Protein AF-A0AAU7WZR9-F1 (afdb_monomer)

Sequence (150 aa):
MNGFKVLSVSATAGTMLVDWGDMTLNHYIPQEILTTPDIDAVALAQVIESMRPAPAVALELPQALQAMVEPSSLGDDERLWRAAQLTTVTWLRDRHYDQLEMKVSTNLSEQQFNELLVYMQSLRDWPQSPHFPQTEHRPVAPSWLAEKTQ

Secondary structure (DSSP, 8-state):
--SSEEEEEETTTTEEEEE-SS-EEEEEPPHHHHHSTT--HHHHHHHHHHTPPPPP---PPPHHHHHT----THHHHHHHHHHHHHHHHHHHHHHHHHHHHTTPPPSS-HHHHHHHHHHHHHHHHGGGSTTTT-GGGSPPPPGGGGG---

Structure (mmCIF, N/CA/C/O backbone):
data_AF-A0AAU7WZR9-F1
#
_entry.id   AF-A0AAU7WZR9-F1
#
loop_
_atom_site.group_PDB
_atom_site.id
_atom_site.type_symbol
_atom_site.label_atom_id
_atom_site.label_alt_id
_atom_site.label_comp_id
_atom_site.label_asym_id
_atom_site.label_entity_id
_atom_site.label_seq_id
_atom_site.pdbx_PDB_ins_code
_atom_site.Cartn_x
_atom_site.Cartn_y
_atom_site.Cartn_z
_atom_site.occupancy
_atom_site.B_iso_or_equiv
_atom_site.auth_seq_id
_atom_site.auth_comp_id
_atom_site.auth_asym_id
_atom_site.auth_atom_id
_atom_site.pdbx_PDB_model_num
ATOM 1 N N . MET A 1 1 ? 16.393 22.339 -21.935 1.00 61.38 1 MET A N 1
ATOM 2 C CA . MET A 1 1 ? 16.106 21.103 -21.177 1.00 61.38 1 MET A CA 1
ATOM 3 C C . MET A 1 1 ? 15.256 20.230 -22.074 1.00 61.38 1 MET A C 1
ATOM 5 O O . MET A 1 1 ? 14.354 20.773 -22.701 1.00 61.38 1 MET A O 1
ATOM 9 N N . ASN A 1 2 ? 15.579 18.944 -22.195 1.00 78.31 2 ASN A N 1
ATOM 10 C CA . ASN A 1 2 ? 14.781 18.010 -22.994 1.00 78.31 2 ASN A CA 1
ATOM 11 C C . ASN A 1 2 ? 13.376 17.887 -22.386 1.00 78.31 2 ASN A C 1
ATOM 13 O O . ASN A 1 2 ? 13.211 18.081 -21.181 1.00 78.31 2 ASN A O 1
ATOM 17 N N . GLY A 1 3 ? 12.371 17.563 -23.200 1.00 87.94 3 GLY A N 1
ATOM 18 C CA . GLY A 1 3 ? 10.989 17.373 -22.741 1.00 87.94 3 GLY A CA 1
ATOM 19 C C . GLY A 1 3 ? 10.764 16.075 -21.955 1.00 87.94 3 GLY A C 1
ATOM 20 O O . GLY A 1 3 ? 9.622 15.659 -21.805 1.00 87.94 3 GLY A O 1
ATOM 21 N N . PHE A 1 4 ? 11.829 15.395 -21.535 1.00 94.62 4 PHE A N 1
ATOM 22 C CA . PHE A 1 4 ? 11.807 14.137 -20.795 1.00 94.62 4 PHE A CA 1
ATOM 23 C C . PHE A 1 4 ? 12.999 14.066 -19.835 1.00 94.62 4 PHE A C 1
ATOM 25 O O . PHE A 1 4 ? 13.974 14.818 -19.965 1.00 94.62 4 PHE A O 1
ATOM 32 N N . LYS A 1 5 ? 12.945 13.124 -18.893 1.00 95.94 5 LYS A N 1
ATOM 33 C CA . LYS A 1 5 ? 14.035 12.787 -17.973 1.00 95.94 5 LYS A CA 1
ATOM 34 C C . LYS A 1 5 ? 14.251 11.279 -17.957 1.00 95.94 5 LYS A C 1
ATOM 36 O O . LYS A 1 5 ? 13.316 10.518 -17.735 1.00 95.94 5 LYS A O 1
ATOM 41 N N . VAL A 1 6 ? 15.494 10.842 -18.138 1.00 95.44 6 VAL A N 1
ATOM 42 C CA . VAL A 1 6 ? 15.871 9.447 -17.874 1.00 95.44 6 VAL A CA 1
ATOM 43 C C . VAL A 1 6 ? 16.054 9.299 -16.367 1.00 95.44 6 VAL A C 1
ATOM 45 O O . VAL A 1 6 ? 16.923 9.945 -15.784 1.00 95.44 6 VAL A O 1
ATOM 48 N N . LEU A 1 7 ? 15.206 8.492 -15.734 1.00 93.94 7 LEU A N 1
ATOM 49 C CA . LEU A 1 7 ? 15.194 8.291 -14.285 1.00 93.94 7 LEU A CA 1
ATOM 50 C C . LEU A 1 7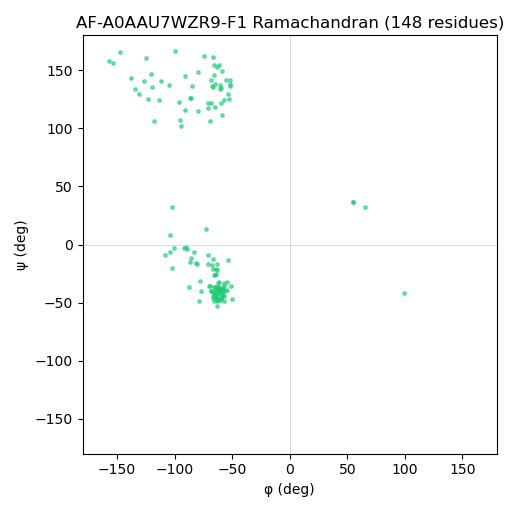 ? 16.145 7.174 -13.850 1.00 93.94 7 LEU A C 1
ATOM 52 O O . LEU A 1 7 ? 16.765 7.265 -12.793 1.00 93.94 7 LEU A O 1
ATOM 56 N N . SER A 1 8 ? 16.261 6.115 -14.652 1.00 94.31 8 SER A N 1
ATOM 57 C CA . SER A 1 8 ? 17.179 5.006 -14.389 1.00 94.31 8 SER A CA 1
ATOM 58 C C . SER A 1 8 ? 17.531 4.247 -15.667 1.00 94.31 8 SER A C 1
ATOM 60 O O . SER A 1 8 ? 16.797 4.288 -16.653 1.00 94.31 8 SER A O 1
ATOM 62 N N . VAL A 1 9 ? 18.664 3.544 -15.641 1.00 95.06 9 VAL A N 1
ATOM 63 C CA . VAL A 1 9 ? 19.124 2.651 -16.711 1.00 95.06 9 VAL A CA 1
ATOM 64 C C . VAL A 1 9 ? 19.604 1.350 -16.071 1.00 95.06 9 VAL A C 1
ATOM 66 O O . VAL A 1 9 ? 20.341 1.377 -15.086 1.00 95.06 9 VAL A O 1
ATOM 69 N N . SER A 1 10 ? 19.193 0.213 -16.624 1.00 93.31 10 SER A N 1
ATOM 70 C CA . SER A 1 10 ? 19.599 -1.124 -16.195 1.00 93.31 10 SER A CA 1
ATOM 71 C C . SER A 1 10 ? 20.337 -1.823 -17.327 1.00 93.31 10 SER A C 1
ATOM 73 O O . SER A 1 10 ? 19.725 -2.279 -18.291 1.00 93.31 10 SER A O 1
ATOM 75 N N . ALA A 1 11 ? 21.658 -1.948 -17.195 1.00 88.25 11 ALA A N 1
ATOM 76 C CA . ALA A 1 11 ? 22.472 -2.688 -18.157 1.00 88.25 11 ALA A CA 1
ATOM 77 C C . ALA A 1 11 ? 22.119 -4.185 -18.173 1.00 88.25 11 ALA A C 1
ATOM 79 O O . ALA A 1 11 ? 22.081 -4.799 -19.233 1.00 88.25 11 ALA A O 1
ATOM 80 N N . THR A 1 12 ? 21.803 -4.760 -17.009 1.00 90.56 12 THR A N 1
ATOM 81 C CA . THR A 1 12 ? 21.457 -6.184 -16.881 1.00 90.56 12 THR A CA 1
ATOM 82 C C . THR A 1 12 ? 20.121 -6.514 -17.540 1.00 90.56 12 THR A C 1
ATOM 84 O O . THR A 1 12 ? 19.993 -7.560 -18.167 1.00 90.56 12 THR A O 1
ATOM 87 N N . ALA A 1 13 ? 19.123 -5.635 -17.401 1.00 87.88 13 ALA A N 1
ATOM 88 C CA . ALA A 1 13 ? 17.817 -5.830 -18.029 1.00 87.88 13 ALA A CA 1
ATOM 89 C C . ALA A 1 13 ? 17.762 -5.286 -19.467 1.00 87.88 13 ALA A C 1
ATOM 91 O O . ALA A 1 13 ? 16.831 -5.605 -20.202 1.00 87.88 13 ALA A O 1
ATOM 92 N N . GLY A 1 14 ? 18.730 -4.453 -19.865 1.00 93.56 14 GLY A N 1
ATOM 93 C CA . GLY A 1 14 ? 18.707 -3.742 -21.142 1.00 93.56 14 GLY A CA 1
ATOM 94 C C . GLY A 1 14 ? 17.561 -2.732 -21.233 1.00 93.56 14 GLY A C 1
ATOM 95 O O . GLY A 1 14 ? 17.014 -2.532 -22.317 1.00 93.56 14 GLY A O 1
ATOM 96 N N . THR A 1 15 ? 17.166 -2.125 -20.110 1.00 96.31 15 THR A N 1
ATOM 97 C CA . THR A 1 15 ? 16.027 -1.197 -20.042 1.00 96.31 15 THR A CA 1
ATOM 98 C C . THR A 1 15 ? 16.406 0.159 -19.459 1.00 96.31 15 THR A C 1
ATOM 100 O O . THR A 1 15 ? 17.415 0.305 -18.769 1.00 96.31 15 THR A O 1
ATOM 103 N N . MET A 1 16 ? 15.577 1.164 -19.713 1.00 96.31 16 MET A N 1
ATOM 104 C CA . MET A 1 16 ? 15.646 2.478 -19.091 1.00 96.31 16 MET A CA 1
ATOM 105 C C . MET A 1 16 ? 14.253 2.974 -18.716 1.00 96.31 16 MET A C 1
ATOM 107 O O . MET A 1 16 ? 13.284 2.759 -19.442 1.00 96.31 16 MET A O 1
ATOM 111 N N . LEU A 1 17 ? 14.160 3.666 -17.586 1.00 96.75 17 LEU A N 1
ATOM 112 C CA . LEU A 1 17 ? 12.935 4.311 -17.136 1.00 96.75 17 LEU A CA 1
ATOM 113 C C . LEU A 1 17 ? 12.960 5.778 -17.563 1.00 96.75 17 LEU A C 1
ATOM 115 O O . LEU A 1 17 ? 13.885 6.508 -17.199 1.00 96.75 17 LEU A O 1
ATOM 119 N N . VAL A 1 18 ? 11.951 6.211 -18.317 1.00 96.56 18 VAL A N 1
ATOM 120 C CA . VAL A 1 18 ? 11.866 7.572 -18.859 1.00 96.56 18 VAL A CA 1
ATOM 121 C C . VAL A 1 18 ? 10.571 8.235 -18.407 1.00 96.56 18 VAL A C 1
ATOM 123 O O . VAL A 1 18 ? 9.484 7.699 -18.619 1.00 96.56 18 VAL A O 1
ATOM 126 N N . ASP A 1 19 ? 10.707 9.403 -17.789 1.00 95.56 19 ASP A N 1
A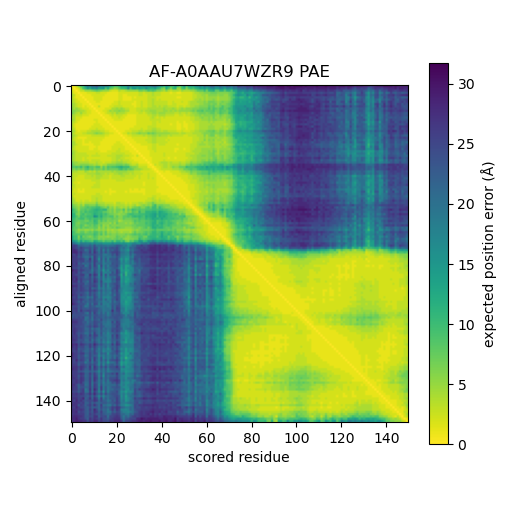TOM 127 C CA . ASP A 1 19 ? 9.624 10.325 -17.454 1.00 95.56 19 ASP A CA 1
ATOM 128 C C . ASP A 1 19 ? 9.428 11.312 -18.610 1.00 95.56 19 ASP A C 1
ATOM 130 O O . ASP A 1 19 ? 10.324 12.100 -18.926 1.00 95.56 19 ASP A O 1
ATOM 134 N N . TRP A 1 20 ? 8.263 11.247 -19.250 1.00 94.00 20 TRP A N 1
ATOM 135 C CA . TRP A 1 20 ? 7.863 12.085 -20.383 1.00 94.00 20 TRP A CA 1
ATOM 136 C C . TRP A 1 20 ? 7.157 13.381 -19.961 1.00 94.00 20 TRP A C 1
ATOM 138 O O . TRP A 1 20 ? 6.846 14.207 -20.822 1.00 94.00 20 TRP A O 1
ATOM 148 N N . GLY A 1 21 ? 6.941 13.577 -18.655 1.00 90.69 21 GLY A N 1
ATOM 149 C CA . GLY A 1 21 ? 6.229 14.698 -18.044 1.00 90.69 21 GLY A CA 1
ATOM 150 C C . GLY A 1 21 ? 4.780 14.370 -17.677 1.00 90.69 21 GLY A C 1
ATOM 151 O O . GLY A 1 21 ? 4.323 14.750 -16.602 1.00 90.69 21 GLY A O 1
ATOM 152 N N . ASP A 1 22 ? 4.065 13.659 -18.546 1.00 87.12 22 ASP A N 1
ATOM 153 C CA . ASP A 1 22 ? 2.680 13.203 -18.356 1.00 87.12 22 ASP A CA 1
ATOM 154 C C . ASP A 1 22 ? 2.580 11.720 -17.967 1.00 87.12 22 ASP A C 1
ATOM 156 O O . ASP A 1 22 ? 1.574 11.287 -17.403 1.00 87.12 22 ASP A O 1
ATOM 160 N N . MET A 1 23 ? 3.628 10.942 -18.238 1.00 88.75 23 MET A N 1
ATOM 161 C CA . MET A 1 23 ? 3.731 9.540 -17.859 1.00 88.75 23 MET A CA 1
ATOM 162 C C . MET A 1 23 ? 5.183 9.095 -17.696 1.00 88.75 23 MET A C 1
ATOM 164 O O . MET A 1 23 ? 6.096 9.627 -18.328 1.00 88.75 23 MET A O 1
ATOM 168 N N . THR A 1 24 ? 5.375 8.038 -16.911 1.00 93.31 24 THR A N 1
ATOM 169 C CA . THR A 1 24 ? 6.667 7.367 -16.753 1.00 93.31 24 THR A CA 1
ATOM 170 C C . THR A 1 24 ? 6.575 5.968 -17.332 1.00 93.31 24 THR A C 1
ATOM 172 O O . THR A 1 24 ? 5.721 5.183 -16.923 1.00 93.31 24 THR A O 1
ATOM 175 N N . LEU A 1 25 ? 7.463 5.644 -18.269 1.00 92.69 25 LEU A N 1
ATOM 176 C CA . LEU A 1 25 ? 7.460 4.365 -18.973 1.00 92.69 25 LEU A CA 1
ATOM 177 C C . LEU A 1 25 ? 8.821 3.682 -18.896 1.00 92.69 25 LEU A C 1
ATOM 179 O O . LEU A 1 25 ? 9.866 4.324 -19.013 1.00 92.69 25 LEU A O 1
ATOM 183 N N . ASN A 1 26 ? 8.791 2.361 -18.724 1.00 94.75 26 ASN A N 1
ATOM 184 C CA . ASN A 1 26 ? 9.967 1.517 -18.881 1.00 94.75 26 ASN A CA 1
ATOM 185 C C . ASN A 1 26 ? 10.118 1.148 -20.360 1.00 94.75 26 ASN A C 1
ATOM 187 O O . ASN A 1 26 ? 9.189 0.614 -20.964 1.00 94.75 26 ASN A O 1
ATOM 191 N N . HIS A 1 27 ? 11.288 1.419 -20.919 1.00 94.31 27 HIS A N 1
ATOM 192 C CA . HIS A 1 27 ? 11.630 1.185 -22.317 1.00 94.31 27 HIS A CA 1
ATOM 193 C C . HIS A 1 27 ? 12.812 0.233 -22.408 1.00 94.31 27 HIS A C 1
ATOM 195 O O . HIS A 1 27 ? 13.716 0.279 -21.576 1.00 94.31 27 HIS A O 1
ATOM 201 N N . TYR A 1 28 ? 12.861 -0.598 -23.446 1.00 96.19 28 TYR A N 1
ATOM 202 C CA . TYR A 1 28 ? 14.128 -1.221 -23.824 1.00 96.19 28 TYR A CA 1
ATOM 203 C C . TYR A 1 28 ? 15.094 -0.149 -24.315 1.00 96.19 28 TYR A C 1
ATOM 205 O O . TYR A 1 28 ? 14.674 0.818 -24.947 1.00 96.19 28 TYR A O 1
ATOM 213 N N . ILE A 1 29 ? 16.387 -0.319 -24.045 1.00 95.50 29 ILE A N 1
ATOM 214 C CA . ILE A 1 29 ? 17.400 0.593 -24.574 1.00 95.50 29 ILE A CA 1
ATOM 215 C C . ILE A 1 29 ? 17.519 0.349 -26.089 1.00 95.50 29 ILE A C 1
ATOM 217 O O . ILE A 1 29 ? 17.814 -0.781 -26.491 1.00 95.50 29 ILE A O 1
ATOM 221 N N . PRO A 1 30 ? 17.296 1.369 -26.941 1.00 95.06 30 PRO A N 1
ATOM 222 C CA . PRO A 1 30 ? 17.454 1.264 -28.385 1.00 95.06 30 PRO A CA 1
ATOM 223 C C . PRO A 1 30 ? 18.813 0.702 -28.783 1.00 95.06 30 PRO A C 1
ATOM 225 O O . PRO A 1 30 ? 19.848 1.135 -28.276 1.00 95.06 30 PRO A O 1
ATOM 228 N N . GLN A 1 31 ? 18.811 -0.215 -29.752 1.00 92.56 31 GLN A N 1
ATOM 229 C CA . GLN A 1 31 ? 20.046 -0.793 -30.287 1.00 92.56 31 GLN A CA 1
ATOM 230 C C . GLN A 1 31 ? 20.987 0.283 -30.827 1.00 92.56 31 GLN A C 1
ATOM 232 O O . GLN A 1 31 ? 22.183 0.189 -30.602 1.00 92.56 31 GLN A O 1
ATOM 237 N N . GLU A 1 32 ? 20.456 1.347 -31.434 1.00 92.88 32 GLU A N 1
ATOM 238 C CA . GLU A 1 32 ? 21.248 2.486 -31.908 1.00 92.88 32 GLU A CA 1
ATOM 239 C C . GLU A 1 32 ? 22.119 3.103 -30.805 1.00 92.88 32 GLU A C 1
ATOM 241 O O . GLU A 1 32 ? 23.284 3.401 -31.047 1.00 92.88 32 GLU A O 1
ATOM 246 N N . ILE A 1 33 ? 21.607 3.212 -29.576 1.00 92.62 33 ILE A N 1
ATOM 247 C CA . ILE A 1 33 ? 22.381 3.711 -28.430 1.00 92.62 33 ILE A CA 1
ATOM 248 C C . ILE A 1 33 ? 23.452 2.696 -28.014 1.00 92.62 33 ILE A C 1
ATOM 250 O O . ILE A 1 33 ? 24.543 3.079 -27.605 1.00 92.62 33 ILE A O 1
ATOM 254 N N . LEU A 1 34 ? 23.153 1.400 -28.118 1.00 90.12 34 LEU A N 1
ATOM 255 C CA . LEU A 1 34 ? 24.053 0.323 -27.698 1.00 90.12 34 LEU A CA 1
A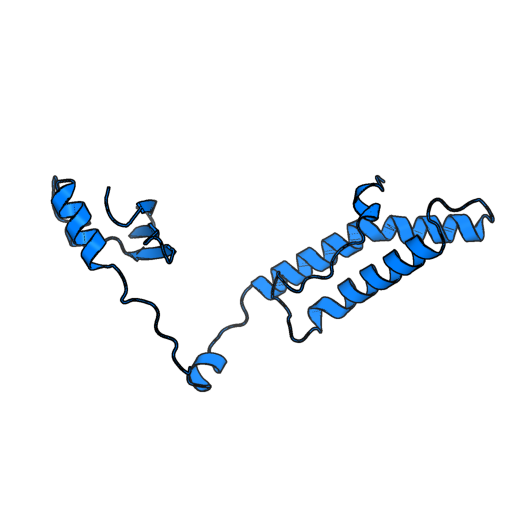TOM 256 C C . LEU A 1 34 ? 25.179 0.049 -28.703 1.00 90.12 34 LEU A C 1
ATOM 258 O O . LEU A 1 34 ? 26.259 -0.381 -28.307 1.00 90.12 34 LEU A O 1
ATOM 262 N N . THR A 1 35 ? 24.930 0.258 -29.996 1.00 90.88 35 THR A N 1
ATOM 263 C CA . THR A 1 35 ? 25.857 -0.099 -31.078 1.00 90.88 35 THR A CA 1
ATOM 264 C C . THR A 1 35 ? 26.599 1.096 -31.664 1.00 90.88 35 THR A C 1
ATOM 266 O O . THR A 1 35 ? 27.477 0.898 -32.502 1.00 90.88 35 THR A O 1
ATOM 269 N N . THR A 1 36 ? 26.262 2.320 -31.251 1.00 90.56 36 THR A N 1
ATOM 270 C CA . THR A 1 36 ? 26.940 3.540 -31.706 1.00 90.56 36 THR A CA 1
ATOM 271 C C . THR A 1 36 ? 28.020 3.939 -30.702 1.00 90.56 36 THR A C 1
ATOM 273 O O . THR A 1 36 ? 27.687 4.410 -29.611 1.00 90.56 36 THR A O 1
ATOM 276 N N . PRO A 1 37 ? 29.313 3.763 -31.029 1.00 82.44 37 PRO A N 1
ATOM 277 C CA . PRO A 1 37 ? 30.386 4.253 -30.175 1.00 82.44 37 PRO A CA 1
ATOM 278 C C . PRO A 1 37 ? 30.355 5.786 -30.119 1.00 82.44 37 PRO A C 1
ATOM 280 O O . PRO A 1 37 ? 30.139 6.439 -31.138 1.00 82.44 37 PRO A O 1
ATOM 283 N N . ASP A 1 38 ? 30.568 6.342 -28.926 1.00 90.56 38 ASP A N 1
ATOM 284 C CA . ASP A 1 38 ? 30.667 7.786 -28.672 1.00 90.56 38 ASP A CA 1
ATOM 285 C C . ASP A 1 38 ? 29.464 8.623 -29.152 1.00 90.56 38 ASP A C 1
ATOM 287 O O . ASP A 1 38 ? 29.629 9.760 -29.598 1.00 90.56 38 ASP A O 1
ATOM 291 N N . ILE A 1 39 ? 28.240 8.083 -29.045 1.00 92.19 39 ILE A N 1
ATOM 292 C CA . ILE A 1 39 ? 27.013 8.840 -29.332 1.00 92.19 39 ILE A CA 1
ATOM 293 C C . ILE A 1 39 ? 26.982 10.149 -28.528 1.00 92.19 39 ILE A C 1
ATOM 295 O O . ILE A 1 39 ? 27.115 10.157 -27.300 1.00 92.19 39 ILE A O 1
ATOM 299 N N . ASP A 1 40 ? 26.814 11.276 -29.220 1.00 94.06 40 ASP A N 1
ATOM 300 C CA . ASP A 1 40 ? 26.756 12.573 -28.557 1.00 94.06 40 ASP A CA 1
ATOM 301 C C . ASP A 1 40 ? 25.414 12.789 -27.833 1.00 94.06 40 ASP A C 1
ATOM 303 O O . ASP A 1 40 ? 24.408 12.119 -28.082 1.00 94.06 40 ASP A O 1
ATOM 307 N N . ALA A 1 41 ? 25.388 13.752 -26.910 1.00 90.25 41 ALA A N 1
ATOM 308 C CA . ALA A 1 41 ? 24.212 14.023 -26.085 1.00 90.25 41 ALA A CA 1
ATOM 309 C C . ALA A 1 41 ? 22.981 14.496 -26.885 1.00 90.25 41 ALA A C 1
ATOM 311 O O . ALA A 1 41 ? 21.855 14.323 -26.416 1.00 90.25 41 ALA A O 1
ATOM 312 N N . VAL A 1 42 ? 23.171 15.098 -28.063 1.00 92.81 42 VAL A N 1
ATOM 313 C CA . VAL A 1 42 ? 22.077 15.590 -28.912 1.00 92.81 42 VAL A CA 1
ATOM 314 C C . VAL A 1 42 ? 21.457 14.427 -29.677 1.00 92.81 42 VAL A C 1
ATOM 316 O O . VAL A 1 42 ? 20.239 14.260 -29.630 1.00 92.81 42 VAL A O 1
ATOM 319 N N . ALA A 1 43 ? 22.282 13.595 -30.312 1.00 93.12 43 ALA A N 1
ATOM 320 C CA . ALA A 1 43 ? 21.861 12.377 -30.990 1.00 93.12 43 ALA A CA 1
ATOM 321 C C . ALA A 1 43 ? 21.171 11.419 -30.009 1.00 93.12 43 ALA A C 1
ATOM 323 O O . ALA A 1 43 ? 20.063 10.955 -30.269 1.00 93.12 43 ALA A O 1
ATOM 324 N N . LEU A 1 44 ? 21.750 11.216 -28.820 1.00 94.31 44 LEU A N 1
ATOM 325 C CA . LEU A 1 44 ? 21.138 10.418 -27.757 1.00 94.31 44 LEU A CA 1
ATOM 326 C C . LEU A 1 44 ? 19.749 10.951 -27.370 1.00 94.31 44 LEU A C 1
ATOM 328 O O . LEU A 1 44 ? 18.799 10.180 -27.231 1.00 94.31 44 LEU A O 1
ATOM 332 N N . ALA A 1 45 ? 19.613 12.271 -27.216 1.00 94.94 45 ALA A N 1
ATOM 333 C CA . ALA A 1 45 ? 18.336 12.887 -26.878 1.00 94.94 45 ALA A CA 1
ATOM 334 C C . ALA A 1 45 ? 17.292 12.738 -27.992 1.00 94.94 45 ALA A C 1
ATOM 336 O O . ALA A 1 45 ? 16.120 12.542 -27.685 1.00 94.94 45 ALA A O 1
ATOM 337 N N . GLN A 1 46 ? 17.702 12.801 -29.261 1.00 94.62 46 GLN A N 1
ATOM 338 C CA . GLN A 1 46 ? 16.819 12.593 -30.412 1.00 94.62 46 GLN A CA 1
ATOM 339 C C . GLN A 1 46 ? 16.311 11.154 -30.489 1.00 94.62 46 GLN A C 1
ATOM 341 O O . GLN A 1 46 ? 15.113 10.943 -30.681 1.00 94.62 46 GLN A O 1
ATOM 346 N N . VAL A 1 47 ? 17.198 10.174 -30.285 1.00 95.38 47 VAL A N 1
ATOM 347 C CA . VAL A 1 47 ? 16.810 8.759 -30.243 1.00 95.38 47 VAL A CA 1
ATOM 348 C C . VAL A 1 47 ? 15.803 8.530 -29.123 1.00 95.38 47 VAL A C 1
ATOM 350 O O . VAL A 1 47 ? 14.773 7.900 -29.353 1.00 95.38 47 VAL A O 1
ATOM 353 N N . ILE A 1 48 ? 16.046 9.089 -27.932 1.00 95.50 48 ILE A N 1
ATOM 354 C CA . ILE A 1 48 ? 15.094 8.955 -26.830 1.00 95.50 48 ILE A CA 1
ATOM 355 C C . ILE A 1 48 ? 13.771 9.630 -27.190 1.00 95.50 48 ILE A C 1
ATOM 357 O O . ILE A 1 48 ? 12.752 8.956 -27.169 1.00 95.50 48 ILE A O 1
ATOM 361 N N . GLU A 1 49 ? 13.771 10.893 -27.613 1.00 94.94 49 GLU A N 1
ATOM 362 C CA . GLU A 1 49 ? 12.551 11.628 -27.979 1.00 94.94 49 GLU A CA 1
ATOM 363 C C . GLU A 1 49 ? 11.705 10.903 -29.045 1.00 94.94 49 GLU A C 1
ATOM 365 O O . GLU A 1 49 ? 10.479 10.953 -28.983 1.00 94.94 49 GLU A O 1
ATOM 370 N N . SER A 1 50 ? 12.326 10.160 -29.968 1.00 93.75 50 SER A N 1
ATOM 371 C CA . SER A 1 50 ? 11.610 9.351 -30.967 1.00 93.75 50 SER A CA 1
ATOM 372 C C . SER A 1 50 ? 10.768 8.207 -30.376 1.00 93.75 50 SER A C 1
ATOM 374 O O . SER A 1 50 ? 9.825 7.748 -31.018 1.00 93.75 50 SER A O 1
ATOM 376 N N . MET A 1 51 ? 11.072 7.767 -29.149 1.00 94.31 51 MET A N 1
ATOM 377 C CA . MET A 1 51 ? 10.297 6.763 -28.414 1.00 94.31 51 MET A CA 1
ATOM 378 C C . MET A 1 51 ? 9.087 7.350 -27.681 1.00 94.31 51 MET A C 1
ATOM 380 O O . MET A 1 51 ? 8.322 6.587 -27.082 1.00 94.31 51 MET A O 1
ATOM 384 N N . ARG A 1 52 ? 8.921 8.682 -27.660 1.00 93.12 52 ARG A N 1
ATOM 385 C CA . ARG A 1 52 ? 7.817 9.319 -26.938 1.00 93.12 52 ARG A CA 1
ATOM 386 C C . ARG A 1 52 ? 6.486 8.753 -27.454 1.00 93.12 52 ARG A C 1
ATOM 388 O O . ARG A 1 52 ? 6.219 8.824 -28.656 1.00 93.12 52 ARG A O 1
ATOM 395 N N . PRO A 1 53 ? 5.635 8.206 -26.572 1.00 89.19 53 PRO A N 1
ATOM 396 C CA . PRO A 1 53 ? 4.337 7.698 -26.981 1.00 89.19 53 PRO A CA 1
ATOM 397 C C . PRO A 1 53 ? 3.447 8.841 -27.478 1.00 89.19 53 PRO A C 1
ATOM 399 O O . PRO A 1 53 ? 3.585 9.995 -27.066 1.00 89.19 53 PRO A O 1
ATOM 402 N N 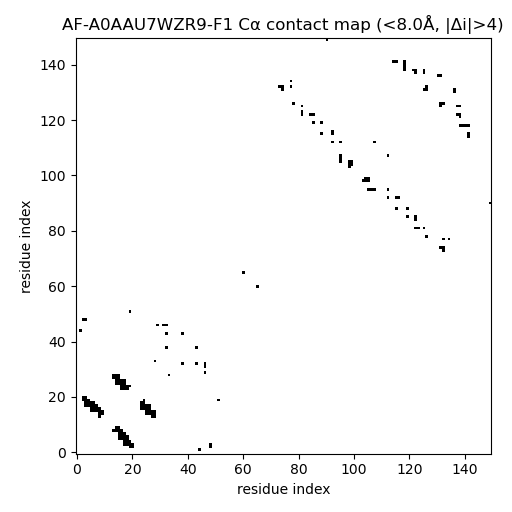. ALA A 1 54 ? 2.493 8.509 -28.348 1.00 86.12 54 ALA A N 1
ATOM 403 C CA . ALA A 1 54 ? 1.428 9.443 -28.680 1.00 86.12 54 ALA A CA 1
ATOM 404 C C . ALA A 1 54 ? 0.659 9.835 -27.399 1.00 86.12 54 ALA A C 1
ATOM 406 O O . ALA A 1 54 ? 0.553 9.011 -26.484 1.00 86.12 54 ALA A O 1
ATOM 407 N N . PRO A 1 55 ? 0.105 11.059 -27.328 1.00 81.81 55 PRO A N 1
ATOM 408 C CA . PRO A 1 55 ? -0.683 11.492 -26.181 1.00 81.81 55 PRO A CA 1
ATOM 409 C C . PRO A 1 55 ? -1.781 10.482 -25.853 1.00 81.81 55 PRO A C 1
ATOM 411 O O . PRO A 1 55 ? -2.409 9.930 -26.761 1.00 81.81 55 PRO A O 1
ATOM 414 N N . ALA A 1 56 ? -2.028 10.257 -24.564 1.00 76.31 56 ALA A N 1
ATOM 415 C CA . ALA A 1 56 ? -3.083 9.352 -24.137 1.00 76.31 56 ALA A CA 1
ATOM 416 C C . ALA A 1 56 ? -4.440 9.837 -24.675 1.00 76.31 56 ALA A C 1
ATOM 418 O O . ALA A 1 56 ? -4.877 10.955 -24.400 1.00 76.31 56 ALA A O 1
ATOM 419 N N . VAL A 1 57 ? -5.112 8.981 -25.441 1.00 80.62 57 VAL A N 1
ATOM 420 C CA . VAL A 1 57 ? -6.486 9.202 -25.900 1.00 80.62 57 VAL A CA 1
ATOM 421 C C . VAL A 1 57 ? -7.398 8.298 -25.080 1.00 80.62 57 VAL A C 1
ATOM 423 O O . VAL A 1 57 ? -7.071 7.135 -24.847 1.00 80.62 57 VAL A O 1
ATOM 426 N N . ALA A 1 58 ? -8.542 8.819 -24.634 1.00 77.81 58 ALA A N 1
ATOM 427 C CA . ALA A 1 58 ? -9.561 7.992 -24.001 1.00 77.81 58 ALA A CA 1
ATOM 428 C C . ALA A 1 58 ? -10.108 6.992 -25.031 1.00 77.81 58 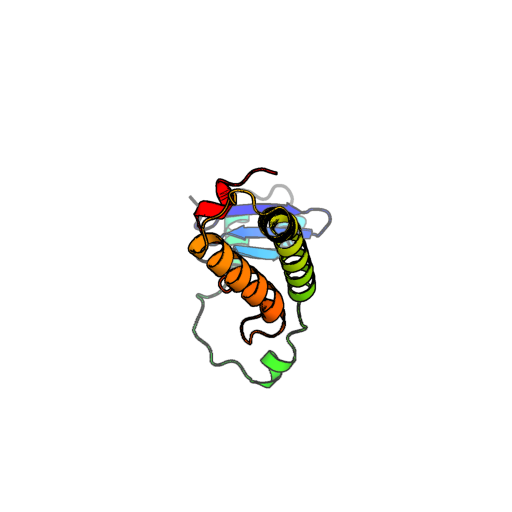ALA A C 1
ATOM 430 O O . ALA A 1 58 ? -10.664 7.391 -26.054 1.00 77.81 58 ALA A O 1
ATOM 431 N N . LEU A 1 59 ? -9.928 5.699 -24.764 1.00 79.38 59 LEU A N 1
ATOM 432 C CA . LEU A 1 59 ? -10.390 4.610 -25.619 1.00 79.38 59 LEU A CA 1
ATOM 433 C C . LEU A 1 59 ? -11.367 3.735 -24.837 1.00 79.38 59 LEU A C 1
ATOM 435 O O . LEU A 1 59 ? -11.098 3.364 -23.694 1.00 79.38 59 LEU A O 1
ATOM 439 N N . GLU A 1 60 ? -12.483 3.368 -25.464 1.00 84.69 60 GLU A N 1
ATOM 440 C CA . GLU A 1 60 ? -13.331 2.295 -24.946 1.00 84.69 60 GLU A CA 1
ATOM 441 C C . GLU A 1 60 ? -12.607 0.957 -25.142 1.00 84.69 60 GLU A C 1
ATOM 443 O O . GLU A 1 60 ? -12.287 0.560 -26.264 1.00 84.69 60 GLU A O 1
ATOM 448 N N . LEU A 1 61 ? -12.298 0.276 -24.037 1.00 84.69 61 LEU A N 1
ATOM 449 C CA . LEU A 1 61 ? -11.535 -0.970 -24.071 1.00 84.69 61 LEU A CA 1
ATOM 450 C C . LEU A 1 61 ? -12.452 -2.176 -24.335 1.00 84.69 61 LEU A C 1
ATOM 452 O O . LEU A 1 61 ? -13.490 -2.300 -23.679 1.00 84.69 61 LEU A O 1
ATOM 456 N N . PRO A 1 62 ? -12.063 -3.122 -25.212 1.00 92.00 62 PRO A N 1
ATOM 457 C CA . PRO A 1 62 ? -12.807 -4.362 -25.400 1.00 92.00 62 PRO A CA 1
ATOM 458 C C . PRO A 1 62 ? -12.883 -5.189 -24.110 1.00 92.00 62 PRO A C 1
ATOM 460 O O . PRO A 1 62 ? -11.870 -5.408 -23.444 1.00 92.00 62 PRO A O 1
ATOM 463 N N . GLN A 1 63 ? -14.058 -5.748 -23.810 1.00 82.50 63 GLN A N 1
ATOM 464 C CA . GLN A 1 63 ? -14.262 -6.611 -22.637 1.00 82.50 63 GLN A CA 1
ATOM 465 C C . GLN A 1 63 ? -13.309 -7.822 -22.618 1.00 82.50 63 GLN A C 1
ATOM 467 O O . GLN A 1 63 ? -12.861 -8.242 -21.555 1.00 82.50 63 GLN A O 1
ATOM 472 N N . ALA A 1 64 ? -12.947 -8.356 -23.790 1.00 89.00 64 ALA A N 1
ATOM 473 C CA . ALA A 1 64 ? -11.994 -9.461 -23.904 1.00 89.00 64 ALA A CA 1
ATOM 474 C C . ALA A 1 64 ? -10.605 -9.109 -23.345 1.00 89.00 64 ALA A C 1
ATOM 476 O O . ALA A 1 64 ? -10.000 -9.934 -22.672 1.00 89.00 64 ALA A O 1
ATOM 477 N N . LEU A 1 65 ? -10.122 -7.880 -23.567 1.00 83.06 65 LEU A N 1
ATOM 478 C CA . LEU A 1 65 ? -8.846 -7.423 -23.012 1.00 83.06 65 LEU A CA 1
ATOM 479 C C . LEU A 1 65 ? -8.932 -7.275 -21.488 1.00 83.06 65 LEU A C 1
ATOM 481 O O . LEU A 1 65 ? -8.009 -7.662 -20.781 1.00 83.06 65 LEU A O 1
ATOM 485 N N . GLN A 1 66 ? -10.059 -6.768 -20.978 1.00 77.81 66 GLN A N 1
ATOM 486 C CA . GLN A 1 66 ? -10.294 -6.650 -19.534 1.00 77.81 66 GLN A CA 1
ATOM 487 C C . GLN A 1 66 ? -10.294 -8.021 -18.843 1.00 77.81 66 GLN A C 1
ATOM 489 O O . GLN A 1 66 ? -9.774 -8.153 -17.742 1.00 77.81 66 GLN A O 1
ATOM 494 N N . ALA A 1 67 ? -10.820 -9.054 -19.507 1.00 79.50 67 ALA A N 1
ATOM 495 C CA . ALA A 1 67 ? -10.833 -10.422 -18.993 1.00 79.50 67 ALA A CA 1
ATOM 496 C C . ALA A 1 67 ? -9.446 -11.100 -18.971 1.00 79.50 67 ALA A C 1
ATOM 498 O O . ALA A 1 67 ? -9.286 -12.112 -18.297 1.00 79.50 67 ALA A O 1
ATOM 499 N N . MET A 1 68 ? -8.457 -10.566 -19.699 1.00 78.50 68 MET A N 1
ATOM 500 C CA . MET A 1 68 ? -7.073 -11.069 -19.721 1.00 78.50 68 MET A CA 1
ATOM 501 C C . MET A 1 68 ? -6.182 -10.438 -18.643 1.00 78.50 68 MET A C 1
ATOM 503 O O . MET A 1 68 ? -5.012 -10.800 -18.531 1.00 78.50 68 MET A O 1
ATOM 507 N N . VAL A 1 69 ? -6.697 -9.472 -17.879 1.00 78.06 69 VAL A N 1
ATOM 5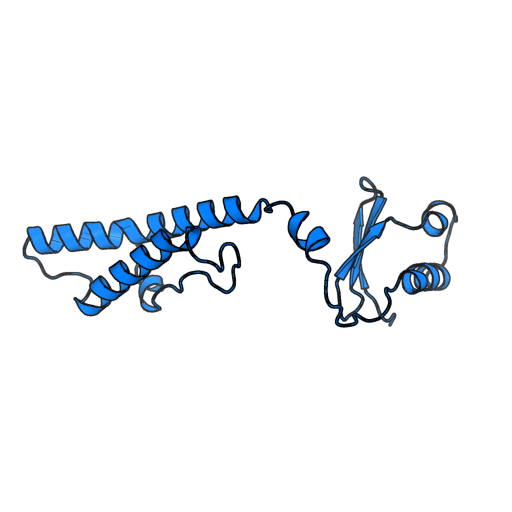08 C CA . VAL A 1 69 ? -5.955 -8.874 -16.769 1.00 78.06 69 VAL A CA 1
ATOM 509 C C . VAL A 1 69 ? -5.820 -9.922 -15.670 1.00 78.06 69 VAL A C 1
ATOM 511 O O . VAL A 1 69 ? -6.784 -10.239 -14.975 1.00 78.06 69 VAL A O 1
ATOM 514 N N . GLU A 1 70 ? -4.614 -10.463 -15.521 1.00 70.62 70 GLU A N 1
ATOM 515 C CA . GLU A 1 70 ? -4.278 -11.334 -14.398 1.00 70.62 70 GLU A CA 1
ATOM 516 C C . GLU A 1 70 ? -4.478 -10.566 -13.081 1.00 70.62 70 GLU A C 1
ATOM 518 O O . GLU A 1 70 ? -4.043 -9.409 -12.982 1.00 70.62 70 GLU A O 1
ATOM 523 N N . PRO A 1 71 ? -5.113 -11.170 -12.057 1.00 59.25 71 PRO A N 1
ATOM 524 C CA . PRO A 1 71 ? -5.164 -10.570 -10.737 1.00 59.25 71 PRO A CA 1
ATOM 525 C C . PRO A 1 71 ? -3.726 -10.385 -10.252 1.00 59.25 71 PRO A C 1
ATOM 527 O O . PRO A 1 71 ? -2.983 -11.337 -10.022 1.00 59.25 71 PRO A O 1
ATOM 530 N N . SER A 1 72 ? -3.318 -9.129 -10.159 1.00 60.00 72 SER A N 1
ATOM 531 C CA . SER A 1 72 ? -1.979 -8.739 -9.752 1.00 60.00 72 SER A CA 1
ATOM 532 C C . SER A 1 72 ? -1.670 -9.219 -8.327 1.00 60.00 72 SER A C 1
ATOM 534 O O . SER A 1 72 ? -2.565 -9.347 -7.487 1.00 60.00 72 SER A O 1
ATOM 536 N N . SER A 1 73 ? -0.379 -9.408 -8.014 1.00 62.47 73 SER A N 1
ATOM 537 C CA . SER A 1 73 ? 0.118 -9.676 -6.648 1.00 62.47 73 SER A CA 1
ATOM 538 C C . SER A 1 73 ? -0.327 -8.629 -5.616 1.00 62.47 73 SER A C 1
ATOM 540 O O . SER A 1 73 ? -0.263 -8.881 -4.417 1.00 62.47 73 SER A O 1
ATOM 542 N N . LEU A 1 74 ? -0.847 -7.486 -6.079 1.00 67.88 74 LEU A N 1
ATOM 543 C CA . LEU A 1 74 ? -1.479 -6.445 -5.270 1.00 67.88 74 LEU A CA 1
ATOM 544 C C . LEU A 1 74 ? -2.557 -7.014 -4.339 1.00 67.88 74 LEU A C 1
ATOM 546 O O . LEU A 1 74 ? -2.687 -6.559 -3.210 1.00 67.88 74 LEU A O 1
ATOM 550 N N . GLY A 1 75 ? -3.306 -8.038 -4.764 1.00 78.69 75 GLY A N 1
ATOM 551 C CA . GLY A 1 75 ? -4.284 -8.685 -3.888 1.00 78.69 75 GLY A CA 1
ATOM 552 C C . GLY A 1 75 ? -3.653 -9.360 -2.664 1.00 78.69 75 GLY A C 1
ATOM 553 O O . GLY A 1 75 ? -4.219 -9.328 -1.572 1.00 78.69 75 GLY A O 1
ATOM 554 N N . ASP A 1 76 ? -2.472 -9.952 -2.807 1.00 83.25 76 ASP A N 1
ATOM 555 C CA . ASP A 1 76 ? -1.767 -10.563 -1.680 1.00 83.25 76 ASP A CA 1
ATOM 556 C C . ASP A 1 76 ? -1.103 -9.507 -0.794 1.00 83.25 76 ASP A C 1
ATOM 558 O O . ASP A 1 76 ? -1.219 -9.584 0.433 1.00 83.25 76 ASP A O 1
ATOM 562 N N . ASP A 1 77 ? -0.525 -8.468 -1.399 1.00 87.12 77 ASP A N 1
ATOM 563 C CA . ASP A 1 77 ? 0.049 -7.329 -0.679 1.00 87.12 77 ASP A CA 1
ATOM 564 C C . ASP A 1 77 ? -1.012 -6.600 0.169 1.00 87.12 77 ASP A C 1
ATOM 566 O O . ASP A 1 77 ? -0.779 -6.299 1.343 1.00 87.12 77 ASP A O 1
ATOM 570 N N . GLU A 1 78 ? -2.223 -6.395 -0.359 1.00 91.69 78 GLU A N 1
ATOM 571 C CA . GLU A 1 78 ? -3.325 -5.781 0.391 1.00 91.69 78 GLU A CA 1
ATOM 572 C C . GLU A 1 78 ? -3.864 -6.679 1.507 1.00 91.69 78 GLU A C 1
ATOM 574 O O . GLU A 1 78 ? -4.232 -6.191 2.581 1.00 91.69 78 GLU A O 1
ATOM 579 N N . ARG A 1 79 ? -3.903 -8.001 1.293 1.00 92.25 79 ARG A N 1
ATOM 580 C CA . ARG A 1 79 ? -4.266 -8.958 2.349 1.00 92.25 79 ARG A CA 1
ATOM 581 C C . ARG A 1 79 ? -3.255 -8.919 3.495 1.00 92.25 79 ARG A C 1
ATOM 583 O O . ARG A 1 79 ? -3.667 -8.926 4.659 1.00 92.25 79 ARG A O 1
ATOM 590 N N . LEU A 1 80 ? -1.962 -8.830 3.179 1.00 92.69 80 LEU A N 1
ATOM 591 C CA . LEU A 1 80 ? -0.888 -8.672 4.161 1.00 92.69 80 LEU A CA 1
ATOM 592 C C . LEU A 1 80 ? -0.986 -7.332 4.895 1.00 92.69 80 LEU A C 1
ATOM 594 O O . LEU A 1 80 ? -0.946 -7.313 6.127 1.00 92.69 80 LEU A O 1
ATOM 598 N N . TRP A 1 81 ? -1.200 -6.226 4.175 1.00 94.75 81 TRP A N 1
ATOM 599 C CA . TRP A 1 81 ? -1.418 -4.909 4.778 1.00 94.75 81 TRP A CA 1
ATOM 600 C C . TRP A 1 81 ? -2.603 -4.929 5.752 1.00 94.75 81 TRP A C 1
ATOM 602 O O . TRP A 1 81 ? -2.466 -4.528 6.908 1.00 94.75 81 TRP A O 1
ATOM 612 N N . ARG A 1 82 ? -3.749 -5.477 5.330 1.00 96.50 82 ARG A N 1
ATOM 613 C CA . ARG A 1 82 ? -4.954 -5.620 6.159 1.00 96.50 82 ARG A CA 1
ATOM 614 C C . ARG A 1 82 ? -4.684 -6.439 7.420 1.00 96.50 82 ARG A C 1
ATOM 616 O O . ARG A 1 82 ? -5.146 -6.072 8.501 1.00 96.50 82 ARG A O 1
ATOM 623 N N . ALA A 1 83 ? -3.950 -7.547 7.304 1.00 95.88 83 ALA A N 1
ATOM 624 C CA . ALA A 1 83 ? -3.567 -8.370 8.451 1.00 95.88 83 ALA A CA 1
ATOM 625 C C . ALA A 1 83 ? -2.657 -7.607 9.431 1.00 95.88 83 ALA A C 1
ATOM 627 O O . ALA A 1 83 ? -2.870 -7.672 10.646 1.00 95.88 83 ALA A O 1
ATOM 628 N N . ALA A 1 84 ? -1.699 -6.830 8.917 1.00 95.25 84 ALA A N 1
ATOM 629 C CA . ALA A 1 84 ? -0.841 -5.978 9.732 1.00 95.25 84 ALA A CA 1
ATOM 630 C C . ALA A 1 84 ? -1.653 -4.902 10.475 1.00 95.25 84 ALA A C 1
ATOM 632 O O . ALA A 1 84 ? -1.507 -4.775 11.688 1.00 95.25 84 ALA A O 1
ATOM 633 N N . GLN A 1 85 ? -2.571 -4.201 9.797 1.00 96.25 85 GLN A N 1
ATOM 634 C CA . GLN A 1 85 ? -3.429 -3.185 10.428 1.00 96.25 85 GLN A CA 1
ATOM 635 C C . GLN A 1 85 ? -4.343 -3.762 11.513 1.00 96.25 85 GLN A C 1
ATOM 637 O O . GLN A 1 85 ? -4.535 -3.144 12.553 1.00 96.25 85 GLN A O 1
ATOM 642 N N . LEU A 1 86 ? -4.904 -4.960 11.318 1.00 96.88 86 LEU A N 1
ATOM 643 C CA . LEU A 1 86 ? -5.677 -5.613 12.381 1.00 96.88 86 LEU A CA 1
ATOM 644 C C . LEU A 1 86 ? -4.799 -5.944 13.591 1.00 96.88 86 LEU A C 1
ATOM 646 O O . LEU A 1 86 ? -5.231 -5.771 14.732 1.00 96.88 86 LEU A O 1
ATOM 650 N N . THR A 1 87 ? -3.569 -6.396 13.355 1.00 96.06 87 THR A N 1
ATOM 651 C CA . THR A 1 87 ? -2.627 -6.749 14.424 1.00 96.06 87 THR A CA 1
ATOM 652 C C . THR A 1 87 ? -2.253 -5.528 15.267 1.00 96.06 87 THR A C 1
ATOM 654 O O . THR A 1 87 ? -2.252 -5.622 16.493 1.00 96.06 87 THR A O 1
ATOM 657 N N . THR A 1 88 ? -2.016 -4.366 14.645 1.00 94.06 88 THR A N 1
ATOM 658 C CA . THR A 1 88 ? -1.623 -3.137 15.362 1.00 94.06 88 THR A CA 1
ATOM 659 C C . THR A 1 88 ? -2.700 -2.608 16.305 1.00 94.06 88 THR A C 1
ATOM 661 O O . THR A 1 88 ? -2.362 -1.956 17.290 1.00 94.06 88 THR A O 1
ATOM 664 N N . VAL A 1 89 ? -3.981 -2.898 16.046 1.00 95.19 89 VAL A N 1
ATOM 665 C CA . VAL A 1 89 ? -5.098 -2.381 16.855 1.00 95.19 89 VAL A CA 1
ATOM 666 C C . VAL A 1 89 ? -5.785 -3.424 17.742 1.00 95.19 89 VAL A C 1
ATOM 668 O O . VAL A 1 89 ? -6.599 -3.062 18.588 1.00 95.19 89 VAL A O 1
ATOM 671 N N . THR A 1 90 ? -5.466 -4.715 17.599 1.00 96.25 90 THR A N 1
ATOM 672 C CA . THR A 1 90 ? -6.129 -5.788 18.370 1.00 96.25 90 THR A CA 1
ATOM 673 C C . THR A 1 90 ? -5.923 -5.625 19.879 1.00 96.25 90 THR A C 1
ATOM 675 O O . THR A 1 90 ? -6.876 -5.760 20.644 1.00 96.25 90 THR A O 1
ATOM 678 N N . TRP A 1 91 ? -4.722 -5.225 20.309 1.00 95.12 91 TRP A N 1
ATOM 679 C CA . TRP A 1 91 ? -4.415 -5.032 21.729 1.00 95.12 91 TRP A CA 1
ATOM 680 C C . TRP A 1 91 ? -5.288 -3.954 22.396 1.00 95.12 91 TRP A C 1
ATOM 682 O O . TRP A 1 91 ? -5.599 -4.077 23.579 1.00 95.12 91 TRP A O 1
ATOM 692 N N . LEU A 1 92 ? -5.702 -2.909 21.660 1.00 95.62 92 LEU A N 1
ATOM 693 C CA . LEU A 1 92 ? -6.561 -1.839 22.188 1.00 95.62 92 LEU A CA 1
ATOM 694 C C . LEU A 1 92 ? -7.933 -2.378 22.565 1.00 95.62 92 LEU A C 1
ATOM 696 O O . LEU A 1 92 ? -8.477 -2.021 23.610 1.00 95.62 92 LEU A O 1
ATOM 700 N N . ARG A 1 93 ? -8.480 -3.245 21.708 1.00 96.38 93 ARG A N 1
ATOM 701 C CA . ARG A 1 93 ? -9.766 -3.885 21.950 1.00 96.38 93 ARG A CA 1
ATOM 702 C C . ARG A 1 93 ? -9.684 -4.806 23.159 1.00 96.38 93 ARG A C 1
ATOM 704 O O . ARG A 1 93 ? -10.535 -4.724 24.038 1.00 96.38 93 ARG A O 1
ATOM 711 N N . ASP A 1 94 ? -8.662 -5.652 23.197 1.00 96.75 94 ASP A N 1
ATOM 712 C CA . ASP A 1 94 ? -8.506 -6.646 24.256 1.00 96.75 94 ASP A 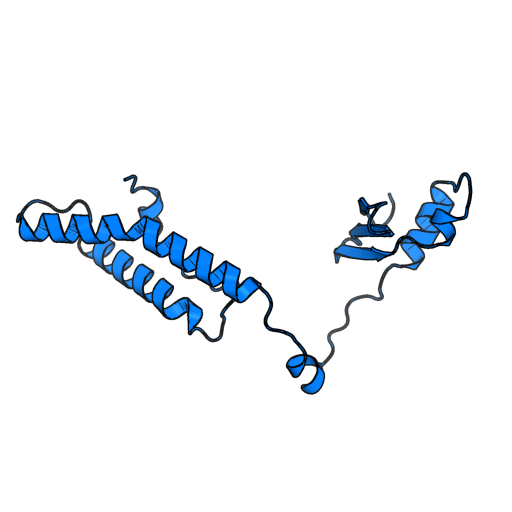CA 1
ATOM 713 C C . ASP A 1 94 ? -8.296 -5.951 25.619 1.00 96.75 94 ASP A C 1
ATOM 715 O O . ASP A 1 94 ? -9.032 -6.226 26.563 1.00 96.75 94 ASP A O 1
ATOM 719 N N . ARG A 1 95 ? -7.438 -4.917 25.687 1.00 95.81 95 ARG A N 1
ATOM 720 C CA . ARG A 1 95 ? -7.253 -4.085 26.893 1.00 95.81 95 ARG A CA 1
ATOM 721 C C . ARG A 1 95 ? -8.550 -3.405 27.346 1.00 95.81 95 ARG A C 1
ATOM 723 O O . ARG A 1 95 ? -8.781 -3.286 28.545 1.00 95.81 95 ARG A O 1
ATOM 730 N N . HIS A 1 96 ? -9.385 -2.934 26.418 1.00 96.25 96 HIS A N 1
ATOM 731 C CA . HIS A 1 96 ? -10.665 -2.317 26.773 1.00 96.25 96 HIS A CA 1
ATOM 732 C C . HIS A 1 96 ? -11.621 -3.332 27.418 1.00 96.25 96 HIS A C 1
ATOM 734 O O . HIS A 1 96 ? -12.242 -3.018 28.432 1.00 96.25 96 HIS A O 1
ATOM 740 N N . TYR A 1 97 ? -11.701 -4.555 26.882 1.00 96.44 97 TYR A N 1
ATOM 741 C CA . TYR A 1 97 ? -12.496 -5.624 27.492 1.00 96.44 97 TYR A CA 1
ATOM 742 C C . TYR A 1 97 ? -11.981 -6.011 28.880 1.00 96.44 97 TYR A C 1
ATOM 744 O O . TYR A 1 97 ? -12.787 -6.121 29.803 1.00 96.44 97 TYR A O 1
ATOM 752 N N . ASP A 1 98 ? -10.662 -6.123 29.057 1.00 97.56 98 ASP A N 1
ATOM 753 C CA . ASP A 1 98 ? -10.061 -6.397 30.367 1.00 97.56 98 ASP A CA 1
ATOM 754 C C . ASP A 1 98 ? -10.439 -5.319 31.397 1.00 97.56 98 ASP A C 1
ATOM 756 O O . ASP A 1 98 ? -10.802 -5.625 32.532 1.00 97.56 98 ASP A O 1
ATOM 760 N N . GLN A 1 99 ? -10.409 -4.040 31.002 1.00 96.75 99 GLN A N 1
ATOM 761 C CA . GLN A 1 99 ? -10.773 -2.920 31.877 1.00 96.75 99 GLN A CA 1
ATOM 762 C C . GLN A 1 99 ? -12.249 -2.954 32.298 1.00 96.75 99 GLN A C 1
ATOM 764 O O . GLN A 1 99 ? -12.558 -2.692 33.464 1.00 96.75 99 GLN A O 1
ATOM 769 N N . LEU A 1 100 ? -13.149 -3.303 31.373 1.00 95.75 100 LEU A N 1
ATOM 770 C CA . LEU A 1 100 ? -14.573 -3.465 31.671 1.00 95.75 100 LEU A CA 1
ATOM 771 C C . LEU A 1 100 ? -14.816 -4.620 32.647 1.00 95.75 100 LEU A C 1
ATOM 773 O O . LEU A 1 100 ? -15.545 -4.445 33.625 1.00 95.75 100 LEU A O 1
ATOM 777 N N . GLU A 1 101 ? -14.172 -5.767 32.426 1.00 97.19 101 GLU A N 1
ATOM 778 C CA . GLU A 1 101 ? -14.285 -6.943 33.299 1.00 97.19 101 GLU A CA 1
ATOM 779 C C . GLU A 1 101 ? -13.748 -6.647 34.707 1.00 97.19 101 GLU A C 1
ATOM 781 O O . GLU A 1 101 ? -14.375 -6.971 35.718 1.00 97.19 101 GLU A O 1
ATOM 786 N N . MET A 1 102 ? -12.626 -5.929 34.786 1.00 96.75 102 MET A N 1
ATOM 787 C CA . MET A 1 102 ? -12.049 -5.449 36.043 1.00 96.75 102 MET A CA 1
ATOM 788 C C . MET A 1 102 ? -12.861 -4.326 36.710 1.00 96.75 102 MET A C 1
ATOM 790 O O . MET A 1 102 ? -12.561 -3.963 37.849 1.00 96.75 102 MET A O 1
ATOM 794 N N . LYS A 1 103 ? -13.871 -3.764 36.030 1.00 95.81 103 LYS A N 1
ATOM 795 C CA . LYS A 1 103 ? -14.676 -2.614 36.481 1.00 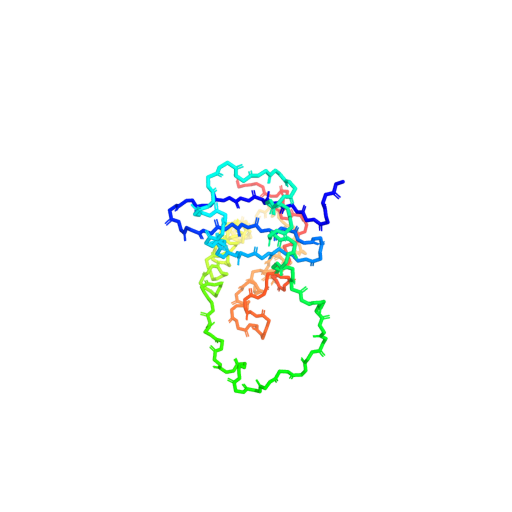95.81 103 LYS A CA 1
ATOM 796 C C . LYS A 1 103 ? -13.828 -1.388 36.838 1.00 95.81 103 LYS A C 1
ATOM 798 O O . LYS A 1 103 ? -14.138 -0.659 37.782 1.00 95.81 103 LYS A O 1
ATOM 803 N N . VAL A 1 104 ? -12.751 -1.165 36.090 1.00 95.12 104 VAL A N 1
ATOM 804 C CA . VAL A 1 104 ? -11.896 0.023 36.214 1.00 95.12 104 VAL A CA 1
ATOM 805 C C . VAL A 1 104 ? -12.236 1.042 35.127 1.00 95.12 104 VAL A C 1
ATOM 807 O O . VAL A 1 104 ? -12.921 0.727 34.156 1.00 95.12 104 VAL A O 1
ATOM 810 N N . SER A 1 105 ? -11.751 2.278 35.272 1.00 93.12 105 SER A N 1
ATOM 811 C CA . SER A 1 105 ? -11.890 3.277 34.207 1.00 93.12 105 SER A CA 1
ATOM 812 C C . SER A 1 105 ? -11.194 2.802 32.932 1.00 93.12 105 SER A C 1
ATOM 814 O O . SER A 1 105 ? -10.044 2.356 32.971 1.00 93.12 105 SER A O 1
ATOM 816 N N . THR A 1 106 ? -11.875 2.942 31.798 1.00 94.44 106 THR A N 1
ATOM 817 C CA . THR A 1 106 ? -11.341 2.586 30.484 1.00 94.44 106 THR A CA 1
ATOM 818 C C . THR A 1 106 ? -10.412 3.676 29.947 1.00 94.44 106 THR A C 1
ATOM 820 O O . THR A 1 106 ? -10.600 4.865 30.204 1.00 94.44 106 THR A O 1
ATOM 823 N N . ASN A 1 107 ? -9.407 3.279 29.161 1.00 91.25 107 ASN A N 1
ATOM 824 C CA . ASN A 1 107 ? -8.487 4.215 28.488 1.00 91.25 107 ASN A CA 1
ATOM 825 C C . ASN A 1 107 ? -9.054 4.806 27.186 1.00 91.25 107 ASN A C 1
ATOM 827 O O . ASN A 1 107 ? -8.494 5.761 26.636 1.00 91.25 107 ASN A O 1
ATOM 831 N N . LEU A 1 108 ? -10.113 4.191 26.660 1.00 95.25 108 LEU A N 1
ATOM 832 C CA . LEU A 1 108 ? -10.880 4.668 25.514 1.00 95.25 108 LEU A CA 1
ATOM 833 C C . LEU A 1 108 ? -12.265 5.075 26.004 1.00 95.25 108 LEU A C 1
ATOM 835 O O . LEU A 1 108 ? -12.848 4.377 26.840 1.00 95.25 108 LEU A O 1
ATOM 839 N N . SER A 1 109 ? -12.791 6.172 25.463 1.00 95.25 109 SER A N 1
ATOM 840 C CA . SER A 1 109 ? -14.212 6.484 25.614 1.00 95.25 109 SER A CA 1
ATOM 841 C C . SER A 1 109 ? -15.066 5.455 24.867 1.00 95.25 109 SER A C 1
ATOM 843 O O . SER A 1 109 ? -14.581 4.772 23.963 1.00 95.25 109 SER A O 1
ATOM 845 N N . GLU A 1 110 ? -16.354 5.367 25.203 1.00 94.50 110 GLU A N 1
ATOM 846 C CA . GLU A 1 110 ? -17.296 4.495 24.486 1.00 94.50 110 GLU A CA 1
ATOM 847 C C . GLU A 1 110 ? -17.333 4.805 22.984 1.00 94.50 110 GLU A C 1
ATOM 849 O O . GLU A 1 110 ? -17.335 3.892 22.159 1.00 94.50 110 GLU A O 1
ATOM 854 N N . GLN A 1 111 ? -17.282 6.092 22.622 1.00 96.31 111 GLN A N 1
ATOM 855 C CA . GLN A 1 111 ? -17.226 6.525 21.228 1.00 96.31 111 GLN A CA 1
ATOM 856 C C . GLN A 1 111 ? -15.947 6.035 20.536 1.00 96.31 111 GLN A C 1
ATOM 858 O O . GLN A 1 111 ? -16.030 5.436 19.468 1.00 96.31 111 GLN A O 1
ATOM 863 N N . GLN A 1 112 ? -14.773 6.228 21.150 1.00 96.75 112 GLN A N 1
ATOM 864 C CA . GLN A 1 112 ? -13.504 5.750 20.586 1.00 96.75 112 GLN A CA 1
ATOM 865 C C . GLN A 1 112 ? -13.498 4.226 20.444 1.00 96.75 112 GLN A C 1
ATOM 867 O O . GLN A 1 112 ? -13.035 3.686 19.443 1.00 96.75 112 GLN A O 1
ATOM 872 N N . PHE A 1 113 ? -14.045 3.508 21.425 1.00 96.88 113 PHE A N 1
ATOM 873 C CA . PHE A 1 113 ? -14.147 2.058 21.344 1.00 96.88 113 PHE A CA 1
ATOM 874 C C . PHE A 1 113 ? -15.085 1.610 20.213 1.00 96.88 113 PHE A C 1
ATOM 876 O O . PHE A 1 113 ? -14.741 0.699 19.462 1.00 96.88 113 PHE A O 1
ATOM 883 N N . ASN A 1 114 ? -16.225 2.279 20.019 1.00 97.25 114 ASN A N 1
ATOM 884 C CA . ASN A 1 114 ? -17.118 1.999 18.895 1.00 97.25 114 ASN A CA 1
ATOM 885 C C . ASN A 1 114 ? -16.443 2.270 17.538 1.00 97.25 114 ASN A C 1
ATOM 887 O O . ASN A 1 114 ? -16.468 1.404 16.664 1.00 97.25 114 ASN A O 1
ATOM 891 N N . GLU A 1 115 ? -15.776 3.417 17.386 1.00 97.75 115 GLU A N 1
ATOM 892 C CA . GLU A 1 115 ? -15.025 3.773 16.175 1.00 97.75 115 GLU A CA 1
ATOM 893 C C . GLU A 1 115 ? -13.926 2.746 15.859 1.00 97.75 115 GLU A C 1
ATOM 895 O O . GLU A 1 115 ? -13.750 2.364 14.701 1.00 97.75 115 GLU A O 1
ATOM 900 N N . LEU A 1 116 ? -13.230 2.236 16.883 1.00 97.50 116 LEU A N 1
ATOM 901 C CA . LEU A 1 116 ? -12.261 1.149 16.737 1.00 97.50 116 LEU A CA 1
ATOM 902 C C . LEU A 1 116 ? -12.917 -0.126 16.196 1.00 97.50 116 LEU A C 1
ATOM 904 O O . LEU A 1 116 ? -12.391 -0.735 15.265 1.00 97.50 116 LEU A O 1
ATOM 908 N N . LEU A 1 117 ? -14.056 -0.540 16.757 1.00 97.81 117 LEU A N 1
ATOM 909 C CA . LEU A 1 117 ? -14.756 -1.744 16.307 1.00 97.81 117 LEU A CA 1
ATOM 910 C C . LEU A 1 117 ? -15.246 -1.612 14.860 1.00 97.81 117 LEU A C 1
ATOM 912 O O . LEU A 1 117 ? -15.081 -2.556 14.083 1.00 97.81 117 LEU A O 1
ATOM 916 N N . VAL A 1 118 ? -15.778 -0.445 14.483 1.00 97.94 118 VAL A N 1
ATOM 917 C CA . VAL A 1 118 ? -16.184 -0.141 13.102 1.00 97.94 118 VAL A CA 1
ATOM 918 C C . VAL A 1 118 ? -14.979 -0.192 12.165 1.00 97.94 118 VAL A C 1
ATOM 920 O O . VAL A 1 118 ? -15.035 -0.869 11.142 1.00 97.94 118 VAL A O 1
ATOM 923 N N . TYR A 1 119 ? -13.861 0.439 12.527 1.00 97.81 119 TYR A N 1
ATOM 924 C CA . TYR A 1 119 ? -12.634 0.391 11.730 1.00 97.81 119 TYR A CA 1
ATOM 925 C C . TYR A 1 119 ? -12.115 -1.045 11.550 1.00 97.81 119 TYR A C 1
ATOM 927 O O . TYR A 1 119 ? -11.829 -1.468 10.428 1.00 97.81 119 TYR A O 1
ATOM 935 N N . MET A 1 120 ? -12.059 -1.837 12.627 1.00 98.00 120 MET A N 1
ATOM 936 C CA . MET A 1 120 ? -11.672 -3.250 12.556 1.00 98.00 120 MET A CA 1
ATOM 937 C C . MET A 1 120 ? -12.613 -4.064 11.663 1.00 98.00 120 MET A C 1
ATOM 939 O O . MET A 1 120 ? -12.152 -4.969 10.968 1.00 98.00 120 MET A O 1
ATOM 943 N N . GLN A 1 121 ? -13.915 -3.776 11.680 1.00 97.94 121 GLN A N 1
ATOM 944 C CA . GLN A 1 121 ? -14.882 -4.433 10.805 1.00 97.94 121 GLN A CA 1
ATOM 945 C C . GLN A 1 121 ? -14.647 -4.057 9.338 1.00 97.94 121 GLN A C 1
ATOM 947 O O . GLN A 1 121 ? -14.514 -4.949 8.506 1.00 97.94 121 GLN A O 1
ATOM 952 N N . SER A 1 122 ? -14.449 -2.774 9.033 1.00 97.50 122 SER A N 1
ATOM 953 C CA . SER A 1 122 ? -14.104 -2.309 7.684 1.00 97.50 122 SER A CA 1
ATOM 954 C C . SER A 1 122 ? -12.816 -2.951 7.157 1.00 97.50 122 SER A C 1
ATOM 956 O O . SER A 1 122 ? -12.754 -3.354 5.998 1.00 97.50 122 SER A O 1
ATOM 958 N N . LEU A 1 123 ? -11.796 -3.130 8.008 1.00 97.56 123 LEU A N 1
ATOM 959 C CA . LEU A 1 123 ? -10.601 -3.909 7.660 1.00 97.56 123 LEU A CA 1
ATOM 960 C C . LEU A 1 123 ? -10.937 -5.377 7.375 1.00 97.56 123 LEU A C 1
ATOM 962 O O . LEU A 1 123 ? -10.337 -5.990 6.489 1.00 97.56 123 LEU A O 1
ATOM 966 N N . ARG A 1 124 ? -11.875 -5.982 8.115 1.00 96.81 124 ARG A N 1
ATOM 967 C CA . ARG A 1 124 ? -12.270 -7.374 7.874 1.00 96.81 124 ARG A CA 1
ATOM 968 C C . ARG A 1 124 ? -12.979 -7.553 6.542 1.00 96.81 124 ARG A C 1
ATOM 970 O O . ARG A 1 124 ? -12.658 -8.531 5.864 1.00 96.81 124 ARG A O 1
ATOM 977 N N . ASP A 1 125 ? -13.833 -6.602 6.193 1.00 96.69 125 ASP A N 1
ATOM 978 C CA . ASP A 1 125 ? -14.655 -6.598 4.984 1.00 96.69 125 ASP A CA 1
ATOM 979 C C . ASP A 1 125 ? -13.882 -6.131 3.742 1.00 96.69 125 ASP A C 1
ATOM 981 O O . ASP A 1 125 ? -14.296 -6.417 2.622 1.00 96.69 125 ASP A O 1
ATOM 985 N N . TRP A 1 126 ? -12.722 -5.483 3.917 1.00 95.56 126 TRP A N 1
ATOM 986 C CA . TRP A 1 126 ? -11.905 -4.955 2.820 1.00 95.56 126 TRP A CA 1
ATOM 987 C C . TRP A 1 126 ? -11.626 -5.963 1.686 1.00 95.56 126 TRP A C 1
ATOM 989 O O . TRP A 1 126 ? -11.891 -5.620 0.538 1.00 95.56 126 TRP A O 1
ATOM 999 N N . PRO A 1 127 ? -11.211 -7.223 1.940 1.00 92.50 127 PRO A N 1
ATOM 1000 C CA . PRO A 1 127 ? -10.995 -8.207 0.872 1.00 92.50 127 PRO A CA 1
ATOM 1001 C C . PRO A 1 127 ? -12.263 -8.648 0.124 1.00 92.50 127 PRO A C 1
ATOM 1003 O O . PRO A 1 127 ? -12.153 -9.346 -0.877 1.00 92.50 127 PRO A O 1
ATOM 1006 N N . GLN A 1 128 ? -13.453 -8.320 0.638 1.00 92.50 128 GLN A N 1
ATOM 1007 C CA . GLN A 1 128 ? -14.750 -8.597 0.008 1.00 92.50 128 GLN A CA 1
ATOM 1008 C C . GLN A 1 128 ? -15.331 -7.358 -0.694 1.00 92.50 128 GLN A C 1
ATOM 1010 O O . GLN A 1 128 ? -16.394 -7.437 -1.308 1.00 92.50 128 GLN A O 1
ATOM 1015 N N . SER A 1 129 ? -14.659 -6.208 -0.596 1.00 92.44 129 SER A N 1
ATOM 1016 C CA . SER A 1 129 ? -15.086 -4.966 -1.235 1.00 92.44 129 SER A CA 1
ATOM 1017 C C . SER A 1 129 ? -14.956 -5.058 -2.759 1.00 92.44 129 SER A C 1
ATOM 1019 O O . SER A 1 129 ? -13.939 -5.553 -3.247 1.00 92.44 129 SER A O 1
ATOM 1021 N N . PRO A 1 130 ? -15.904 -4.498 -3.535 1.00 88.75 130 PRO A N 1
ATOM 1022 C CA . PRO A 1 130 ? -15.771 -4.398 -4.991 1.00 88.75 130 PRO A CA 1
ATOM 1023 C C . PRO A 1 130 ? -14.587 -3.520 -5.430 1.00 88.75 130 PRO A C 1
ATOM 1025 O O . PRO A 1 130 ? -14.173 -3.589 -6.582 1.00 88.75 130 PRO A O 1
ATOM 1028 N N . HIS A 1 131 ? -14.041 -2.702 -4.524 1.00 88.62 131 HIS A N 1
ATOM 1029 C CA . HIS A 1 131 ? -12.885 -1.842 -4.783 1.00 88.62 131 HIS A CA 1
ATOM 1030 C C . HIS A 1 131 ? -11.544 -2.499 -4.430 1.00 88.62 131 HIS A C 1
ATOM 1032 O O . HIS A 1 131 ? -10.495 -1.900 -4.641 1.00 88.62 131 HIS A O 1
ATOM 1038 N N . PHE A 1 132 ? -11.538 -3.718 -3.892 1.00 86.12 132 PHE A N 1
ATOM 1039 C CA . PHE A 1 132 ? -10.300 -4.437 -3.608 1.00 86.12 132 PHE A CA 1
ATOM 1040 C C . PHE A 1 132 ? -9.565 -4.800 -4.918 1.00 86.12 132 PHE A C 1
ATOM 1042 O O . PHE A 1 132 ? -10.227 -5.292 -5.834 1.00 86.12 132 PHE A O 1
ATOM 1049 N N . PRO A 1 133 ? -8.228 -4.627 -5.047 1.00 91.25 133 PRO A N 1
ATOM 1050 C CA . PRO A 1 133 ? -7.224 -4.214 -4.051 1.00 91.25 133 PRO A CA 1
ATOM 1051 C C . PRO A 1 133 ? -6.775 -2.732 -4.154 1.00 91.25 133 PRO A C 1
ATOM 1053 O O . PRO A 1 133 ? -5.617 -2.413 -3.895 1.00 91.25 133 PRO A O 1
ATOM 1056 N N . GLN A 1 134 ? -7.643 -1.807 -4.570 1.00 88.69 134 GLN A N 1
ATOM 1057 C CA . GLN A 1 134 ? -7.269 -0.405 -4.819 1.00 88.69 134 GLN A CA 1
ATOM 1058 C C . GLN A 1 134 ? -6.911 0.331 -3.520 1.00 88.69 134 GLN A C 1
ATOM 1060 O O . GLN A 1 134 ? -7.726 0.433 -2.599 1.00 88.69 134 GLN A O 1
ATOM 1065 N N . THR A 1 135 ? -5.691 0.868 -3.439 1.00 87.38 135 THR A N 1
ATOM 1066 C CA . THR A 1 135 ? -5.158 1.459 -2.199 1.00 87.38 135 THR A CA 1
ATOM 1067 C C . THR A 1 135 ? -5.912 2.711 -1.751 1.00 87.38 135 THR A C 1
ATOM 1069 O O . THR A 1 135 ? -5.989 2.995 -0.556 1.00 87.38 135 THR A O 1
ATOM 1072 N N . GLU A 1 136 ? -6.525 3.421 -2.696 1.00 90.94 136 GLU A N 1
ATOM 1073 C CA . GLU A 1 136 ? -7.303 4.645 -2.496 1.00 90.94 136 GLU A CA 1
ATOM 1074 C C . GLU A 1 136 ? -8.591 4.381 -1.705 1.00 90.94 136 GLU A C 1
ATOM 1076 O O . GLU A 1 136 ? -9.149 5.288 -1.091 1.00 90.94 136 GLU A O 1
ATOM 1081 N N . HIS A 1 137 ? -9.047 3.128 -1.700 1.00 91.56 137 HIS A N 1
ATOM 1082 C CA . HIS A 1 137 ? -10.273 2.685 -1.045 1.00 91.56 137 HIS A CA 1
ATOM 1083 C C . HIS A 1 137 ? -10.018 1.928 0.264 1.00 91.56 137 HIS A C 1
ATOM 1085 O O . HIS A 1 137 ? -10.956 1.385 0.856 1.00 91.56 137 HIS A O 1
ATOM 1091 N N . ARG A 1 138 ? -8.767 1.900 0.741 1.00 94.81 138 ARG A N 1
ATOM 1092 C CA . ARG A 1 138 ? -8.430 1.300 2.033 1.00 94.81 138 ARG A CA 1
ATOM 1093 C C . ARG A 1 138 ? -9.262 1.932 3.158 1.00 94.81 138 ARG A C 1
ATOM 1095 O O . ARG A 1 138 ? -9.443 3.152 3.179 1.00 94.81 138 ARG A O 1
ATOM 1102 N N . PRO A 1 139 ? -9.719 1.133 4.140 1.00 96.56 139 PRO A N 1
ATOM 1103 C CA . PRO A 1 139 ? -10.347 1.667 5.340 1.00 96.56 139 PRO A CA 1
ATOM 1104 C C . PRO A 1 139 ? -9.452 2.707 6.020 1.00 96.56 139 PRO A C 1
ATOM 1106 O O . PRO A 1 139 ? -8.273 2.455 6.273 1.00 96.56 139 PRO A O 1
ATOM 1109 N N . VAL A 1 140 ? -10.023 3.869 6.329 1.00 94.56 140 VAL A N 1
ATOM 1110 C CA . VAL A 1 140 ? -9.303 4.974 6.968 1.00 94.56 140 VAL A CA 1
ATOM 1111 C C . VAL A 1 140 ? -9.338 4.796 8.482 1.00 94.56 140 VAL A C 1
ATOM 1113 O O . VAL A 1 140 ? -10.406 4.649 9.077 1.00 94.56 140 VAL A O 1
ATOM 1116 N N . ALA A 1 141 ? -8.162 4.815 9.105 1.00 94.56 141 ALA A N 1
ATOM 1117 C CA . ALA A 1 141 ? -8.026 4.751 10.553 1.00 94.56 141 ALA A CA 1
ATOM 1118 C C . ALA A 1 141 ? -8.568 6.036 11.216 1.00 94.56 141 ALA A C 1
ATOM 1120 O O . ALA A 1 141 ? -8.253 7.134 10.747 1.00 94.56 141 ALA A O 1
ATOM 1121 N N . PRO A 1 142 ? -9.331 5.935 12.322 1.00 95.44 142 PRO A N 1
ATOM 1122 C CA . PRO A 1 142 ? -9.651 7.085 13.162 1.00 95.44 142 PRO A CA 1
ATOM 1123 C C . PRO A 1 142 ? -8.401 7.874 13.576 1.00 95.44 142 PRO A C 1
ATOM 1125 O O . PRO A 1 142 ? -7.389 7.285 13.959 1.00 95.44 142 PRO A O 1
ATOM 1128 N N . SER A 1 143 ? -8.472 9.207 13.542 1.00 93.44 143 SER A N 1
ATOM 1129 C CA . SER A 1 143 ? -7.314 10.088 13.777 1.00 93.44 143 SER A CA 1
ATOM 1130 C C . SER A 1 143 ? -6.653 9.878 15.143 1.00 93.44 143 SER A C 1
ATOM 1132 O O . SER A 1 143 ? -5.428 9.888 15.243 1.00 93.44 143 SER A O 1
ATOM 1134 N N . TRP A 1 144 ? -7.451 9.618 16.180 1.00 94.12 144 TRP A N 1
ATOM 1135 C CA . TRP A 1 144 ? -6.969 9.400 17.545 1.00 94.12 144 TRP A CA 1
ATOM 1136 C C . TRP A 1 144 ? -6.163 8.102 17.710 1.00 94.12 144 TRP A C 1
ATOM 1138 O O . TRP A 1 144 ? -5.440 7.965 18.696 1.00 94.12 144 TRP A O 1
ATOM 1148 N N . LEU A 1 145 ? -6.250 7.135 16.781 1.00 93.38 145 LEU A N 1
ATOM 1149 C CA . LEU A 1 145 ? -5.481 5.886 16.886 1.00 93.38 145 LEU A CA 1
ATOM 1150 C C . LEU A 1 145 ? -3.974 6.139 16.855 1.00 93.38 145 LEU A C 1
ATOM 1152 O O . LEU A 1 145 ? -3.236 5.443 17.546 1.00 93.38 145 LEU A O 1
ATOM 1156 N N . ALA A 1 146 ? -3.524 7.152 16.110 1.00 88.31 146 ALA A N 1
ATOM 1157 C CA . ALA A 1 146 ? -2.112 7.525 16.040 1.00 88.31 146 ALA A CA 1
ATOM 1158 C C . ALA A 1 146 ? -1.550 7.991 17.397 1.00 88.31 146 ALA A C 1
ATOM 1160 O O . ALA A 1 146 ? -0.344 7.935 17.623 1.00 88.31 146 ALA A O 1
ATOM 1161 N N . GLU A 1 147 ? -2.419 8.421 18.312 1.00 88.12 147 GLU A N 1
ATOM 1162 C CA . GLU A 1 147 ? -2.053 8.879 19.653 1.00 88.12 147 GLU A CA 1
ATOM 1163 C C . GLU A 1 147 ? -1.939 7.718 20.657 1.00 88.12 147 GLU A C 1
ATOM 1165 O O . GLU A 1 147 ? -1.449 7.904 21.772 1.00 88.12 147 GLU A O 1
ATOM 1170 N N . LYS A 1 148 ? -2.402 6.511 20.299 1.00 84.50 148 LYS A N 1
ATOM 1171 C CA . LYS A 1 148 ? -2.370 5.338 21.178 1.00 84.50 148 LYS A CA 1
ATOM 1172 C C . LYS A 1 148 ? -1.118 4.505 20.921 1.00 84.50 148 LYS A C 1
ATOM 1174 O O . LYS A 1 148 ? -1.055 3.707 19.992 1.00 84.50 148 LYS A O 1
ATOM 1179 N N . THR A 1 149 ? -0.138 4.651 21.802 1.00 75.06 149 THR A N 1
ATOM 1180 C CA . THR A 1 149 ? 1.057 3.799 21.856 1.00 75.06 149 THR A CA 1
ATOM 1181 C C . THR A 1 149 ? 0.832 2.612 22.800 1.00 75.06 149 THR A C 1
ATOM 1183 O O . THR A 1 149 ? 0.121 2.752 23.799 1.00 75.06 149 THR A O 1
ATOM 1186 N N . GLN A 1 150 ? 1.404 1.451 22.461 1.00 65.50 150 GLN A N 1
ATOM 1187 C CA . GLN A 1 150 ? 1.236 0.185 23.193 1.00 65.50 150 GLN A CA 1
ATOM 1188 C C . GLN A 1 150 ? 1.790 0.228 24.621 1.00 65.50 150 GLN A C 1
ATOM 1190 O O . GLN A 1 150 ? 2.902 0.774 24.791 1.00 65.50 150 GLN A O 1
#

Solvent-accessible surface area (backbone atoms only — not comparable to full-atom values): 9409 Å² total; per-residue (Å²): 130,72,80,52,44,78,78,46,74,38,81,91,78,44,29,31,34,36,36,53,83,90,52,74,45,82,38,71,59,56,63,69,71,76,73,40,82,86,67,48,74,65,61,51,49,52,59,53,59,70,66,60,73,77,79,92,69,97,68,90,74,58,67,71,63,64,72,64,60,71,87,55,71,52,52,56,54,46,51,50,50,42,52,49,57,50,59,76,49,45,61,61,55,51,53,46,51,52,24,57,76,69,69,48,88,58,95,55,54,73,66,56,50,49,53,48,53,52,44,54,46,45,47,67,48,41,87,74,40,93,61,54,64,45,75,91,69,54,74,73,76,64,77,68,57,81,74,63,77,135

Foldseek 3Di:
DQQKDFPDQDPPVQWTWMGNPVDIDIGRPDVCVVVDPPDDPVNSSVVVVVPDDDPDDDDDDDVVVVVPDDPDCLLVVQVVVLVVVLVLCVVLLVQQVVCVVVVHDHPDDPVRNVLSVVLNVQSVCQSVDPCPPPPVPRRDRDPCSVVDDD

Nearest PDB structures (foldseek):
  5m7h-assembly1_A  TM=4.554E-01  e=7.440E+00  Bacillus subtilis subsp. subtilis str. 168

Organism: NCBI:txid3144407

Mean predicted aligned error: 12.82 Å

pLDDT: mean 90.74, std 8.02, range [59.25, 98.0]

Radius of gyration: 25.44 Å; Cα contacts (8 Å, |Δi|>4): 103; chains: 1; bounding box: 48×32×68 Å

=== Feature glossary ===
Annotated list of the representations used here:

Nearest PDB structures. The Foldseek neighbor list gives the closest experimentally determined structures in the PDB, ranked by structural alignment. TM-score near 1 means near-identical fold; near 0.3 means only rough topology match. This is how one finds what a novel AlphaFold prediction most resembles in the solved-structure universe.

Foldseek 3Di. Foldseek's 3Di representation compresses backbone geometry into a per-residue letter drawn from a learned twenty-state alphabet. It captures the tertiary interaction pattern around each residue — which residues are packed against it in space, regardless of where they are in sequence.

Radius of gyration, Cα contacts, bounding box. Radius of gyration (Rg) is the root-mean-square distance of Cα atoms from their centroid — a single number for overall size and compactness. A globular domain of N residues has Rg ≈ 2.2·N^0.38 Å; an extended or disordered chain has a much larger Rg. The Cα contact count is the number of residue pairs whose Cα atoms are within 8 Å and are more than four positions apart in sequence — a standard proxy for tertiary packing density. The bounding box is the smallest axis-aligned box enclosing all Cα atoms.

InterPro / GO / CATH / organism. The annotation block draws on four external resources. InterPro: which protein families and domains the sequence belongs to. GO: standardized terms for what the protein does, what process it participates in, and where in the cell it acts. CATH: which structural fold it has in the CATH hierarchy. Organism: the species of origin.

mmCIF coordinates. The mmCIF block holds the 3D Cartesian coordinates of each backbone atom (N, Cα, C, O) in ångströms. mmCIF is the PDB's canonical archive format — a tagged-loop text representation of the atomic model.

pLDDT. pLDDT is the predicted lDDT-Cα score: AlphaFold's confidence that the local environment of each residue (all inter-atomic distances within 15 Å) is correctly placed. It is a per-residue number between 0 and 100, with higher meaning more reliable.

Backbone torsions (φ/ψ). φ (phi) and ψ (psi) are the two rotatable backbone dihedrals per residue: φ is the C(i-1)–N–Cα–C torsion, ψ is the N–Cα–C–N(i+1) torsion, both in degrees on (−180°, 180°]. α-helical residues cluster near (−60°, −45°); β-strand residues near (−120°, +130°). A Ramachandran plot is simply a scatter of (φ, ψ) for every residue.

B-factor. For experimental (PDB) structures, the B-factor (temperature factor) quantifies the positional spread of each atom in the crystal — a combination of thermal vibration and static disorder — in units of Å². High B-factors mark flexible loops or poorly resolved regions; low B-factors mark the rigid, well-ordered core.

Secondary structure (3-state, P-SEA). SS3 is a coarse helix/strand/coil call (letters a/b/c) made by the P-SEA algorithm from inter-Cα distances and dihedrals. It is less detailed than DSSP but needs only Cα positions.

Predicted aligned error. Predicted aligned error is AlphaFold's pairwise confidence. Unlike pLDDT (per-residue), PAE is per-residue-pair and captures whether two parts of the structure are correctly placed relative to each other. Units are ångströms of expected positional error.

Solvent-accessible surface area. Solvent-accessible surface area (SASA) is the area in Å² traced out by the centre of a 1.4 Å probe sphere (a water molecule) rolled over the protein's van der Waals surface (Shrake–Rupley / Lee–Richards construction). Buried residues have near-zero SASA; fully exposed residue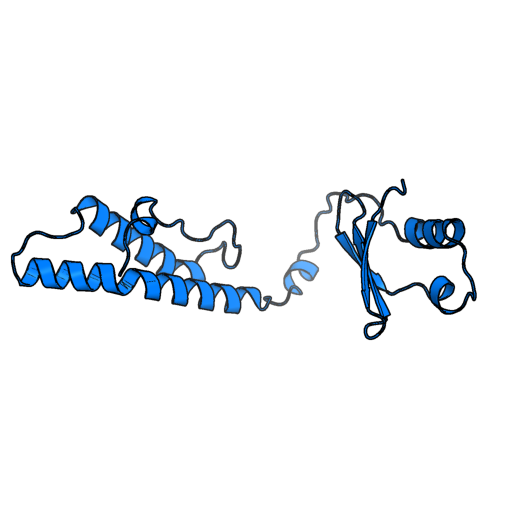s can exceed 200 Å². The total SASA scales roughly with the number of surface residues.

Secondary structure (8-state, DSSP). The SS8 string is DSSP's per-residue secondary-structure call. α-helix (H) means an i→i+4 H-bond ladder; β-strand (E) means the residue participates in a β-sheet; 3₁₀ (G) and π (I) are tighter and wider helices; T/S are turns/bends; '-' is loop.

Rendered structure images. Structure images are PyMOL renders from six orthogonal camera directions. Cartoon representation draws helices as coils and strands as arrows; sticks shows the backbone as bonds; surface shows the solvent-excluded envelope. Rainbow coloring maps sequence position to hue (blue→red, N→C); chain coloring assigns a distinct color per polypeptide.

Sequence. The amino-acid sequence is the protein's primary structure: the linear order of residues from the N-terminus to the C-terminus, written in one-letter code. Everything else here — the 3D coordinates, the secondary structure, the domain annotations — is ultimately a consequence of this string.

Contact-map, Ramachandran, and PAE plots. Three diagnostic plots accompany the record. The Cα contact map visualizes the tertiary structure as a 2D adjacency matrix (8 Å cutoff, sequence-local contacts suppressed). The Ramachandran plot shows the distribution of backbone (φ, ψ) torsions, with points in the α and β basins reflecting secondary structure content. The PAE plot shows AlphaFold's inter-residue confidence as a color matrix.